Protein AF-A0AA50U5U1-F1 (afdb_monomer_lite)

Structure (mmCIF, N/CA/C/O backbone):
data_AF-A0AA50U5U1-F1
#
_entry.id   AF-A0AA50U5U1-F1
#
loop_
_atom_site.group_PDB
_atom_site.id
_atom_site.type_symbol
_atom_site.label_atom_id
_atom_site.label_alt_id
_atom_site.label_comp_id
_atom_site.label_asym_id
_atom_site.label_entity_id
_atom_site.label_seq_id
_atom_site.pdbx_PDB_ins_code
_atom_site.Cartn_x
_atom_site.Cartn_y
_atom_site.Cartn_z
_atom_site.occupancy
_atom_site.B_iso_or_equiv
_atom_site.auth_seq_id
_atom_site.auth_comp_id
_atom_site.auth_asym_id
_atom_site.auth_atom_id
_atom_site.pdbx_PDB_model_num
ATOM 1 N N . GLU A 1 1 ? -33.906 -10.440 39.069 1.00 72.81 1 GLU A N 1
ATOM 2 C CA . GLU A 1 1 ? -33.521 -9.726 40.307 1.00 72.81 1 GLU A CA 1
ATOM 3 C C . GLU A 1 1 ? -32.047 -9.929 40.668 1.00 72.81 1 GLU A C 1
ATOM 5 O O . GLU A 1 1 ? -31.319 -8.948 40.676 1.00 72.81 1 GLU A O 1
ATOM 10 N N . ILE A 1 2 ? -31.553 -11.166 40.829 1.00 92.44 2 ILE A N 1
ATOM 11 C CA . ILE A 1 2 ? -30.136 -11.442 41.181 1.00 92.44 2 ILE A CA 1
ATOM 12 C C . ILE A 1 2 ? -29.125 -10.856 40.173 1.00 92.44 2 ILE A C 1
ATOM 14 O O . ILE A 1 2 ? -28.132 -10.256 40.573 1.00 92.44 2 ILE A O 1
ATOM 18 N N . MET A 1 3 ? -29.378 -10.971 38.864 1.00 93.75 3 MET A N 1
ATOM 19 C CA . MET A 1 3 ? -28.487 -10.397 37.838 1.00 93.75 3 MET A CA 1
ATOM 20 C C . MET A 1 3 ? -28.413 -8.867 37.904 1.00 93.75 3 MET A C 1
ATOM 22 O O . MET A 1 3 ? -27.359 -8.289 37.658 1.00 93.75 3 MET A O 1
ATOM 26 N N . SER A 1 4 ? -29.522 -8.219 38.261 1.00 93.88 4 SER A N 1
ATOM 27 C CA . SER A 1 4 ? -29.592 -6.767 38.422 1.00 93.88 4 SER A CA 1
ATOM 28 C C . SER A 1 4 ? -28.813 -6.316 39.659 1.00 93.88 4 SER A C 1
ATOM 30 O O . SER A 1 4 ? -28.064 -5.350 39.580 1.00 93.88 4 SER A O 1
ATOM 32 N N . ALA A 1 5 ? -28.924 -7.053 40.770 1.00 93.88 5 ALA A N 1
ATOM 33 C CA . ALA A 1 5 ? -28.131 -6.803 41.973 1.00 93.88 5 ALA A CA 1
ATOM 34 C C . ALA A 1 5 ? -26.625 -6.980 41.709 1.00 93.88 5 ALA A C 1
ATOM 36 O O . ALA A 1 5 ? -25.840 -6.081 41.993 1.00 93.88 5 ALA A O 1
ATOM 37 N N . LYS A 1 6 ? -26.228 -8.076 41.047 1.00 96.12 6 LYS A N 1
ATOM 38 C CA . LYS A 1 6 ? -24.825 -8.331 40.686 1.00 96.12 6 LYS A CA 1
ATOM 39 C C . LYS A 1 6 ? -24.242 -7.252 39.766 1.00 96.12 6 LYS A C 1
ATOM 41 O O . LYS A 1 6 ? -23.069 -6.913 39.892 1.00 96.12 6 LYS A O 1
ATOM 46 N N . PHE A 1 7 ? -25.038 -6.711 38.840 1.00 96.25 7 PHE A N 1
ATOM 47 C CA . PHE A 1 7 ? -24.613 -5.593 37.993 1.00 96.25 7 PHE A CA 1
ATOM 48 C C . PHE A 1 7 ? -24.299 -4.341 38.823 1.00 96.25 7 PHE A C 1
ATOM 50 O O . PHE A 1 7 ? -23.248 -3.739 38.621 1.00 96.25 7 PHE A O 1
ATOM 57 N N . LEU A 1 8 ? -25.172 -3.988 39.775 1.00 93.88 8 LEU A N 1
ATOM 58 C CA . LEU A 1 8 ? -24.972 -2.833 40.657 1.00 93.88 8 LEU A CA 1
ATOM 59 C C . LEU A 1 8 ? -23.715 -2.984 41.524 1.00 93.88 8 LEU A C 1
ATOM 61 O O . LEU A 1 8 ? -22.977 -2.019 41.693 1.00 93.88 8 LEU A O 1
ATOM 65 N N . GLU A 1 9 ? -23.444 -4.194 42.014 1.00 94.12 9 GLU A N 1
ATOM 66 C CA . GLU A 1 9 ? -22.240 -4.507 42.797 1.00 94.12 9 GLU A CA 1
ATOM 67 C C . GLU A 1 9 ? -20.947 -4.522 41.966 1.00 94.12 9 GLU A C 1
ATOM 69 O O . GLU A 1 9 ? -19.864 -4.356 42.516 1.00 94.12 9 GLU A O 1
ATOM 74 N N . SER A 1 10 ? -21.038 -4.713 40.646 1.00 95.56 10 SER A N 1
ATOM 75 C CA . SER A 1 10 ? -19.872 -4.805 39.750 1.00 95.56 10 SER A CA 1
ATOM 76 C C . SER A 1 10 ? -19.477 -3.463 39.123 1.00 95.56 10 SER A C 1
ATOM 78 O O . SER A 1 10 ? -18.622 -3.425 38.236 1.00 95.56 10 SER A O 1
ATOM 80 N N . MET A 1 11 ? -20.119 -2.362 39.520 1.00 94.50 11 MET A N 1
ATOM 81 C CA . MET A 1 11 ? -19.766 -1.034 39.024 1.00 94.50 11 MET A CA 1
ATOM 82 C C . MET A 1 11 ? -18.439 -0.561 39.625 1.00 94.50 11 MET A C 1
ATOM 84 O O . MET A 1 11 ? -18.163 -0.788 40.801 1.00 94.50 11 MET A O 1
ATOM 88 N N . ALA A 1 12 ? -17.630 0.133 38.820 1.00 93.56 12 ALA A N 1
ATOM 89 C CA . ALA A 1 12 ? -16.387 0.735 39.293 1.00 93.56 12 ALA A CA 1
ATOM 90 C C . ALA A 1 12 ? -16.666 1.771 40.394 1.00 93.56 12 ALA A C 1
ATOM 92 O O . ALA A 1 12 ? -17.618 2.556 40.298 1.00 93.56 12 ALA A O 1
ATOM 93 N N . ALA A 1 13 ? -15.827 1.782 41.429 1.00 95.31 13 ALA A N 1
ATOM 94 C CA . ALA A 1 13 ? -16.009 2.686 42.553 1.00 95.31 13 ALA A CA 1
ATOM 95 C C . ALA A 1 13 ? -15.658 4.135 42.154 1.00 95.31 13 ALA A C 1
ATOM 97 O O . ALA A 1 13 ? -14.669 4.371 41.450 1.00 95.31 13 ALA A O 1
ATOM 98 N N . PRO A 1 14 ? -16.416 5.144 42.621 1.00 95.38 14 PRO A N 1
ATOM 99 C CA . PRO A 1 14 ? -16.036 6.538 42.428 1.00 95.38 14 PRO A CA 1
ATOM 100 C C . PRO A 1 14 ? -14.658 6.832 43.038 1.00 95.38 14 PRO A C 1
ATOM 102 O O . PRO A 1 14 ? -14.396 6.489 44.188 1.00 95.38 14 PRO A O 1
ATOM 105 N N . GLY A 1 15 ? -13.787 7.497 42.275 1.00 96.00 15 GLY A N 1
ATOM 106 C CA . GLY A 1 15 ? -12.427 7.847 42.708 1.00 96.00 15 GLY A CA 1
ATOM 107 C C . GLY A 1 15 ? -11.348 6.814 42.368 1.00 96.00 15 GLY A C 1
ATOM 108 O O . GLY A 1 15 ? -10.176 7.058 42.649 1.00 96.00 15 GLY A O 1
ATOM 109 N N . GLU A 1 16 ? -11.700 5.694 41.734 1.00 95.44 16 GLU A N 1
ATOM 110 C CA . GLU A 1 16 ? -10.723 4.699 41.291 1.00 95.44 16 GLU A CA 1
ATOM 111 C C . GLU A 1 16 ? -9.781 5.268 40.203 1.00 95.44 16 GLU A C 1
ATOM 113 O O . GLU A 1 16 ? -10.250 5.911 39.254 1.00 95.44 16 GLU A O 1
ATOM 118 N N . PRO A 1 17 ? -8.448 5.064 40.294 1.00 96.06 17 PRO A N 1
ATOM 119 C CA . PRO A 1 17 ? -7.479 5.657 39.370 1.00 96.06 17 PRO A CA 1
ATOM 120 C C . PRO A 1 17 ? -7.420 4.904 38.029 1.00 96.06 17 PRO A C 1
ATOM 122 O O . PRO A 1 17 ? -6.392 4.345 37.639 1.00 96.06 17 PRO A O 1
ATOM 125 N N . VAL A 1 18 ? -8.523 4.929 37.278 1.00 96.25 18 VAL A N 1
ATOM 126 C CA . VAL A 1 18 ? -8.703 4.185 36.018 1.00 96.25 18 VAL A CA 1
ATOM 127 C C . VAL A 1 18 ? -7.653 4.515 34.952 1.00 96.25 18 VAL A C 1
ATOM 129 O O . VAL A 1 18 ? -7.297 3.651 34.158 1.00 96.25 18 VAL A O 1
ATOM 132 N N . GLY A 1 19 ? -7.102 5.735 34.951 1.00 96.62 19 GLY A N 1
ATOM 133 C CA . GLY A 1 19 ? -6.035 6.125 34.025 1.00 96.62 19 GLY A CA 1
ATOM 134 C C . GLY A 1 19 ? -4.719 5.384 34.278 1.00 96.62 19 GLY A C 1
ATOM 135 O O . GLY A 1 19 ? -4.072 4.938 33.331 1.00 96.62 19 GLY A O 1
ATOM 136 N N . LEU A 1 20 ? -4.346 5.200 35.550 1.00 96.19 20 LEU A N 1
ATOM 137 C CA . LEU A 1 20 ? -3.138 4.465 35.930 1.00 96.19 20 LEU A CA 1
ATOM 138 C C . LEU A 1 20 ? -3.313 2.967 35.656 1.00 96.19 20 LEU A C 1
ATOM 140 O O . LEU A 1 20 ? -2.436 2.343 35.061 1.00 96.19 20 LEU A O 1
ATOM 144 N N . LEU A 1 21 ? -4.480 2.421 36.017 1.00 96.12 21 LEU A N 1
ATOM 145 C CA . LEU A 1 21 ? -4.838 1.028 35.747 1.00 96.12 21 LEU A CA 1
ATOM 146 C C . LEU A 1 21 ? -4.821 0.729 34.244 1.00 96.12 21 LEU A C 1
ATOM 148 O O . LEU A 1 21 ? -4.242 -0.273 33.828 1.00 96.12 21 LEU A O 1
ATOM 152 N N . ALA A 1 22 ? -5.380 1.613 33.412 1.00 95.06 22 ALA A N 1
ATOM 153 C CA . ALA A 1 22 ? -5.351 1.469 31.958 1.00 95.06 22 ALA A CA 1
ATOM 154 C C . ALA A 1 22 ? -3.919 1.521 31.399 1.00 95.06 22 ALA A C 1
ATOM 156 O O . ALA A 1 22 ? -3.556 0.698 30.557 1.00 95.06 22 ALA A O 1
ATOM 157 N N . ALA A 1 23 ? -3.086 2.446 31.887 1.00 92.88 23 ALA A N 1
ATOM 158 C CA . ALA A 1 23 ? -1.692 2.554 31.463 1.00 92.88 23 ALA A CA 1
ATOM 159 C C . ALA A 1 23 ? -0.888 1.287 31.802 1.00 92.88 23 ALA A C 1
ATOM 161 O O . ALA A 1 23 ? -0.171 0.774 30.942 1.00 92.88 23 ALA A O 1
ATOM 162 N N . GLN A 1 24 ? -1.047 0.742 33.013 1.00 94.38 24 GLN A N 1
ATOM 163 C CA . GLN A 1 24 ? -0.393 -0.505 33.419 1.00 94.38 24 GLN A CA 1
ATOM 164 C C . GLN A 1 24 ? -0.919 -1.706 32.622 1.00 94.38 24 GLN A C 1
ATOM 166 O O . GLN A 1 24 ? -0.122 -2.497 32.118 1.00 94.38 24 GLN A O 1
ATOM 171 N N . SER A 1 25 ? -2.238 -1.788 32.426 1.00 94.25 25 SER A N 1
ATOM 172 C CA . SER A 1 25 ? -2.892 -2.872 31.677 1.00 94.25 25 SER A CA 1
ATOM 173 C C . SER A 1 25 ? -2.442 -2.952 30.217 1.00 94.25 25 SER A C 1
ATOM 175 O O . SER A 1 25 ? -2.527 -4.014 29.612 1.00 94.25 25 SER A O 1
ATOM 177 N N . ILE A 1 26 ? -1.955 -1.851 29.633 1.00 89.75 26 ILE A N 1
ATOM 178 C CA . ILE A 1 26 ? -1.332 -1.846 28.301 1.00 89.75 26 ILE A CA 1
ATOM 179 C C . ILE A 1 26 ? 0.178 -2.080 28.415 1.00 89.75 26 ILE A C 1
ATOM 181 O O . ILE A 1 26 ? 0.742 -2.886 27.672 1.00 89.75 26 ILE A O 1
ATOM 185 N N . GLY A 1 27 ? 0.850 -1.366 29.319 1.00 88.25 27 GLY A N 1
ATOM 186 C CA . GLY A 1 27 ? 2.308 -1.333 29.423 1.00 88.25 27 GLY A CA 1
ATOM 187 C C . GLY A 1 27 ? 2.930 -2.664 29.843 1.00 88.25 27 GLY A C 1
ATOM 188 O O . GLY A 1 27 ? 3.889 -3.108 29.214 1.00 88.25 27 GLY A O 1
ATOM 189 N N . GLU A 1 28 ? 2.370 -3.326 30.856 1.00 86.31 28 GLU A N 1
ATOM 190 C CA . GLU A 1 28 ? 2.881 -4.596 31.382 1.00 86.31 28 GLU A CA 1
ATOM 191 C C . GLU A 1 28 ? 2.853 -5.722 30.329 1.00 86.31 28 GLU A C 1
ATOM 193 O O . GLU A 1 28 ? 3.926 -6.249 30.008 1.00 86.31 28 GLU A O 1
ATOM 198 N N . PRO A 1 29 ? 1.713 -6.055 29.686 1.00 85.38 29 PRO A N 1
ATOM 199 C CA . PRO A 1 29 ? 1.691 -7.100 28.660 1.00 85.38 29 PRO A CA 1
ATOM 200 C C . PRO A 1 29 ? 2.470 -6.713 27.398 1.00 85.38 29 PRO A C 1
ATOM 202 O O . PRO A 1 29 ? 2.991 -7.592 26.710 1.00 85.38 29 PRO A O 1
ATOM 205 N N . SER A 1 30 ? 2.627 -5.416 27.102 1.00 80.94 30 SER A N 1
ATOM 206 C CA . SER A 1 30 ? 3.438 -4.968 25.961 1.00 80.94 30 SER A CA 1
ATOM 207 C C . SER A 1 30 ? 4.882 -5.456 26.055 1.00 80.94 30 SER A C 1
ATOM 209 O O . SER A 1 30 ? 5.465 -5.817 25.033 1.00 80.94 30 SER A O 1
ATOM 211 N N . THR A 1 31 ? 5.450 -5.540 27.263 1.00 76.88 31 THR A N 1
ATOM 212 C CA . THR A 1 31 ? 6.807 -6.077 27.463 1.00 76.88 31 THR A CA 1
ATOM 213 C C . THR A 1 31 ? 6.916 -7.536 27.006 1.00 76.88 31 THR A C 1
ATOM 215 O O . THR A 1 31 ? 7.884 -7.894 26.328 1.00 76.88 31 THR A O 1
ATOM 218 N N . GLN A 1 32 ? 5.879 -8.346 27.253 1.00 79.44 32 GLN A N 1
ATOM 219 C CA . GLN A 1 32 ? 5.798 -9.751 26.838 1.00 79.44 32 GLN A CA 1
ATOM 220 C C . GLN A 1 32 ? 5.617 -9.907 25.319 1.00 79.44 32 GLN A C 1
ATOM 222 O O . GLN A 1 32 ? 6.102 -10.870 24.721 1.00 79.44 32 GLN A O 1
ATOM 227 N N . MET A 1 33 ? 4.986 -8.935 24.650 1.00 69.69 33 MET A N 1
ATOM 228 C CA . MET A 1 33 ? 4.833 -8.949 23.189 1.00 69.69 33 MET A CA 1
ATOM 229 C C . MET A 1 33 ? 6.169 -8.837 22.441 1.00 69.69 33 MET A C 1
ATOM 231 O O . MET A 1 33 ? 6.239 -9.203 21.264 1.00 69.69 33 MET A O 1
ATOM 235 N N . THR A 1 34 ? 7.233 -8.363 23.098 1.00 63.31 34 THR A N 1
ATOM 236 C CA . THR A 1 34 ? 8.564 -8.215 22.488 1.00 63.31 34 THR A CA 1
ATOM 237 C C . THR A 1 34 ? 9.112 -9.550 21.991 1.00 63.31 34 THR A C 1
ATOM 239 O O . THR A 1 34 ? 9.591 -9.616 20.865 1.00 63.31 34 THR A O 1
ATOM 242 N N . LEU A 1 35 ? 8.998 -10.622 22.786 1.00 63.12 35 LEU A N 1
ATOM 243 C CA . LEU A 1 35 ? 9.537 -11.946 22.442 1.00 63.12 35 LEU A CA 1
ATOM 244 C C . LEU A 1 35 ? 8.609 -12.725 21.495 1.00 63.12 35 LEU A C 1
ATOM 246 O O . LEU A 1 35 ? 9.077 -13.363 20.554 1.00 63.12 35 LEU A O 1
ATOM 250 N N . ASN A 1 36 ? 7.289 -12.593 21.663 1.00 53.34 36 ASN A N 1
ATOM 251 C CA . ASN A 1 36 ? 6.305 -13.277 20.814 1.00 53.34 36 ASN A CA 1
ATOM 252 C C . ASN A 1 36 ? 6.286 -12.750 19.369 1.00 53.34 36 ASN A C 1
ATOM 254 O O . ASN A 1 36 ? 6.001 -13.501 18.438 1.00 53.34 36 ASN A O 1
ATOM 258 N N . THR A 1 37 ? 6.640 -11.478 19.151 1.00 55.12 37 THR A N 1
ATOM 259 C CA . THR A 1 37 ? 6.649 -10.889 17.803 1.00 55.12 37 THR A CA 1
ATOM 260 C C . THR A 1 37 ? 7.791 -11.435 16.938 1.00 55.12 37 THR A C 1
ATOM 262 O O . THR A 1 37 ? 7.593 -11.585 15.740 1.00 55.12 37 THR A O 1
ATOM 265 N N . PHE A 1 38 ? 8.952 -11.805 17.495 1.00 51.97 38 PHE A N 1
ATOM 266 C CA . PHE A 1 38 ? 10.063 -12.349 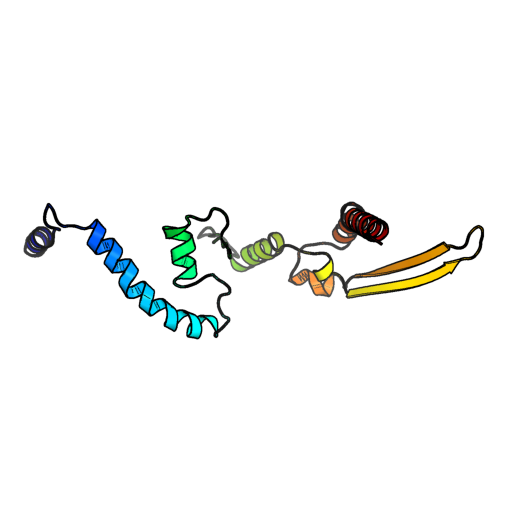16.693 1.00 51.97 38 PHE A CA 1
ATOM 267 C C . PHE A 1 38 ? 9.775 -13.754 16.143 1.00 51.97 38 PHE A C 1
ATOM 269 O O . PHE A 1 38 ? 10.132 -14.046 15.002 1.00 51.97 38 PHE A O 1
ATOM 276 N N . HIS A 1 39 ? 9.075 -14.603 16.901 1.00 53.22 39 HIS A N 1
ATOM 277 C CA . HIS A 1 39 ? 8.715 -15.950 16.442 1.00 53.22 39 HIS A CA 1
ATOM 278 C C . HIS A 1 39 ? 7.585 -15.948 15.401 1.00 53.22 39 HIS A C 1
ATOM 280 O O . HIS A 1 39 ? 7.603 -16.771 14.486 1.00 53.22 39 HIS A O 1
ATOM 286 N N . PHE A 1 40 ? 6.640 -15.005 15.489 1.00 50.59 40 PHE A N 1
ATOM 287 C CA . PHE A 1 40 ? 5.598 -14.828 14.471 1.00 50.59 40 PHE A CA 1
ATOM 288 C C . PHE A 1 40 ? 6.074 -14.027 13.254 1.00 50.59 40 PHE A C 1
ATOM 290 O O . PHE A 1 40 ? 5.708 -14.382 12.143 1.00 50.59 40 PHE A O 1
ATOM 297 N N . ALA A 1 41 ? 6.944 -13.023 13.415 1.00 47.91 41 ALA A N 1
ATOM 298 C CA . ALA A 1 41 ? 7.542 -12.294 12.290 1.00 47.91 41 ALA A CA 1
ATOM 299 C C . ALA A 1 41 ? 8.451 -13.182 11.415 1.00 47.91 41 ALA A C 1
ATOM 301 O O . ALA A 1 41 ? 8.668 -12.869 10.248 1.00 47.91 41 ALA A O 1
ATOM 302 N N . GLY A 1 42 ? 8.962 -14.294 11.963 1.00 45.31 42 GLY A N 1
ATOM 303 C CA . GLY A 1 42 ? 9.704 -15.317 11.219 1.00 45.31 42 GLY A CA 1
ATOM 304 C C . GLY A 1 42 ? 8.833 -16.289 10.406 1.00 45.31 42 GLY A C 1
ATOM 305 O O . GLY A 1 42 ? 9.350 -16.940 9.500 1.00 45.31 42 GLY A O 1
ATOM 306 N N . ARG A 1 43 ? 7.520 -16.384 10.676 1.00 50.72 43 ARG A N 1
ATOM 307 C CA . ARG A 1 43 ? 6.553 -17.021 9.765 1.00 50.72 43 ARG A CA 1
ATOM 308 C C . ARG A 1 43 ? 5.989 -15.916 8.879 1.00 50.72 43 ARG A C 1
ATOM 310 O O . ARG A 1 43 ? 5.168 -15.130 9.330 1.00 50.72 43 ARG A O 1
ATOM 317 N N . GLY A 1 44 ? 6.481 -15.818 7.647 1.00 46.75 44 GLY A N 1
ATOM 318 C CA . GLY A 1 44 ? 6.254 -14.705 6.714 1.00 46.75 44 GLY A CA 1
ATOM 319 C C . GLY A 1 44 ? 4.818 -14.486 6.211 1.00 46.75 44 GLY A C 1
ATOM 320 O O . GLY A 1 44 ? 4.647 -14.091 5.062 1.00 46.75 44 GLY A O 1
ATOM 321 N N . ASP A 1 45 ? 3.794 -14.721 7.031 1.00 49.88 45 ASP A N 1
ATOM 322 C CA . ASP A 1 45 ? 2.393 -14.660 6.616 1.00 49.88 45 ASP A CA 1
ATOM 323 C C . ASP A 1 45 ? 1.812 -13.237 6.642 1.00 49.88 45 ASP A C 1
ATOM 325 O O . ASP A 1 45 ? 0.805 -12.982 5.984 1.00 49.88 45 ASP A O 1
ATOM 329 N N . MET A 1 46 ? 2.436 -12.267 7.331 1.00 53.12 46 MET A N 1
ATOM 330 C CA . MET A 1 46 ? 1.952 -10.877 7.336 1.00 53.12 46 MET A CA 1
ATOM 331 C C . MET A 1 46 ? 3.094 -9.851 7.414 1.00 53.12 46 MET A C 1
ATOM 333 O O . MET A 1 46 ? 3.656 -9.601 8.477 1.00 53.12 46 MET A O 1
ATOM 337 N N . ASN A 1 47 ? 3.386 -9.179 6.296 1.00 61.22 47 ASN A N 1
ATOM 338 C CA . ASN A 1 47 ? 4.301 -8.026 6.213 1.00 61.22 47 ASN A CA 1
ATOM 339 C C . ASN A 1 47 ? 3.679 -6.745 6.814 1.00 61.22 47 ASN A C 1
ATOM 341 O O . ASN A 1 47 ? 3.618 -5.702 6.160 1.00 61.22 47 ASN A O 1
ATOM 345 N N . VAL A 1 48 ? 3.162 -6.820 8.040 1.00 65.38 48 VAL A N 1
ATOM 346 C CA . VAL A 1 48 ? 2.571 -5.686 8.767 1.00 65.38 48 VAL A CA 1
ATOM 347 C C . VAL A 1 48 ? 3.394 -5.379 10.017 1.00 65.38 48 VAL A C 1
ATOM 349 O O . VAL A 1 48 ? 3.967 -6.279 10.628 1.00 65.38 48 VAL A O 1
ATOM 352 N N . THR A 1 49 ? 3.470 -4.109 10.422 1.00 72.94 49 THR A N 1
ATOM 353 C CA . THR A 1 49 ? 4.096 -3.734 11.697 1.00 72.94 49 THR A CA 1
ATOM 354 C C . THR A 1 49 ? 3.298 -4.341 12.859 1.00 72.94 49 THR A C 1
ATOM 356 O O . THR A 1 49 ? 2.127 -4.007 13.044 1.00 72.94 49 THR A O 1
ATOM 359 N N . LEU A 1 50 ? 3.931 -5.199 13.665 1.00 75.69 50 LEU A N 1
ATOM 360 C CA . LEU A 1 50 ? 3.325 -5.883 14.817 1.00 75.69 50 LEU A CA 1
ATOM 361 C C . LEU A 1 50 ? 3.991 -5.484 16.142 1.00 75.69 50 LEU A C 1
ATOM 363 O O . LEU A 1 50 ? 5.077 -4.903 16.157 1.00 75.69 50 LEU A O 1
ATOM 367 N N . GLY A 1 51 ? 3.328 -5.806 17.256 1.00 81.31 51 GLY A N 1
ATOM 368 C CA . GLY A 1 51 ? 3.879 -5.690 18.610 1.00 81.31 51 GLY A CA 1
ATOM 369 C C . GLY A 1 51 ? 4.162 -4.257 19.073 1.00 81.31 51 GLY A C 1
ATOM 370 O O . GLY A 1 51 ? 3.458 -3.310 18.709 1.00 81.31 51 GLY A O 1
ATOM 371 N N . ILE A 1 52 ? 5.222 -4.096 19.877 1.00 83.88 52 ILE A N 1
ATOM 372 C CA . ILE A 1 52 ? 5.656 -2.797 20.425 1.00 83.88 52 ILE A CA 1
ATOM 373 C C . ILE A 1 52 ? 5.875 -1.733 19.335 1.00 83.88 52 ILE A C 1
ATOM 375 O O . ILE A 1 52 ? 5.419 -0.604 19.528 1.00 83.88 52 ILE A O 1
ATOM 379 N N . PRO A 1 53 ? 6.529 -2.025 18.189 1.00 83.75 53 PRO A N 1
ATOM 380 C CA . PRO A 1 53 ? 6.666 -1.045 17.113 1.00 83.75 53 PRO A CA 1
ATOM 381 C C . PRO A 1 53 ? 5.334 -0.433 16.665 1.00 83.75 53 PRO A C 1
ATOM 383 O O . PRO A 1 53 ? 5.264 0.779 16.464 1.00 83.75 53 PRO A O 1
ATOM 386 N N . ARG A 1 54 ? 4.267 -1.237 16.568 1.00 85.88 54 ARG A N 1
ATOM 387 C CA . ARG A 1 54 ? 2.938 -0.750 16.180 1.00 85.88 54 ARG A CA 1
ATOM 388 C C . ARG A 1 54 ? 2.286 0.078 17.284 1.00 85.88 54 ARG A C 1
ATOM 390 O O . ARG A 1 54 ? 1.732 1.136 16.999 1.00 85.88 54 ARG A O 1
ATOM 397 N N . LEU A 1 55 ? 2.402 -0.361 18.538 1.00 87.62 55 LEU A N 1
ATOM 398 C CA . LEU A 1 55 ? 1.914 0.398 19.695 1.00 87.62 55 LEU A CA 1
ATOM 399 C C . LEU A 1 55 ? 2.583 1.773 19.799 1.00 87.62 55 LEU A C 1
ATOM 401 O O . LEU A 1 55 ? 1.904 2.768 20.039 1.00 87.62 55 LEU A O 1
ATOM 405 N N . ARG A 1 56 ? 3.894 1.861 19.542 1.00 87.06 56 ARG A N 1
ATOM 406 C CA . ARG A 1 56 ? 4.631 3.134 19.526 1.00 87.06 56 ARG A CA 1
ATOM 407 C C . ARG A 1 56 ? 4.133 4.085 18.437 1.00 87.06 56 ARG A C 1
ATOM 409 O O . ARG A 1 56 ? 4.005 5.283 18.698 1.00 87.06 56 ARG A O 1
ATOM 416 N N . GLU A 1 57 ? 3.872 3.570 17.234 1.00 89.56 57 GLU A N 1
ATOM 417 C CA . GLU A 1 57 ? 3.322 4.367 16.127 1.00 89.56 57 GLU A CA 1
ATOM 418 C C . GLU A 1 57 ? 1.960 4.975 16.484 1.00 89.56 57 GLU A C 1
ATOM 420 O O . GLU A 1 57 ? 1.718 6.139 16.170 1.00 89.56 57 GLU A O 1
ATOM 425 N N . ILE A 1 58 ? 1.099 4.199 17.153 1.00 90.38 58 ILE A N 1
ATOM 426 C CA . ILE A 1 58 ? -0.268 4.601 17.510 1.00 90.38 58 ILE A CA 1
ATOM 427 C C . ILE A 1 58 ? -0.277 5.547 18.717 1.00 90.38 58 ILE A C 1
ATOM 429 O O . ILE A 1 58 ? -0.866 6.619 18.642 1.00 90.38 58 ILE A O 1
ATOM 433 N N . LEU A 1 59 ? 0.363 5.157 19.823 1.00 90.38 59 LEU A N 1
ATOM 434 C CA . LEU A 1 59 ? 0.198 5.824 21.119 1.00 90.38 59 LEU A CA 1
ATOM 435 C C . LEU A 1 59 ? 1.262 6.885 21.406 1.00 90.38 59 LEU A C 1
ATOM 437 O O . LEU A 1 59 ? 0.945 7.931 21.958 1.00 90.38 59 LEU A O 1
ATOM 441 N N . MET A 1 60 ? 2.528 6.623 21.071 1.00 88.69 60 MET A N 1
ATOM 442 C CA . MET A 1 60 ? 3.637 7.482 21.519 1.00 88.69 60 MET A CA 1
ATOM 443 C C . MET A 1 60 ? 3.956 8.590 20.520 1.00 88.69 60 MET A C 1
ATOM 445 O O . MET A 1 60 ? 4.269 9.708 20.907 1.00 88.69 60 MET A O 1
ATOM 449 N N . THR A 1 61 ? 3.935 8.254 19.229 1.00 90.44 61 THR A N 1
ATOM 450 C CA . THR A 1 61 ? 4.324 9.186 18.158 1.00 90.44 61 THR A CA 1
ATOM 451 C C . THR A 1 61 ? 3.145 9.730 17.371 1.00 90.44 61 THR A C 1
ATOM 453 O O . THR A 1 61 ? 3.324 10.733 16.686 1.00 90.44 61 THR A O 1
ATOM 456 N N . ALA A 1 62 ? 1.972 9.085 17.451 1.00 89.12 62 ALA A N 1
ATOM 457 C CA . ALA A 1 62 ? 0.783 9.432 16.671 1.00 89.12 62 ALA A CA 1
ATOM 458 C C . ALA A 1 62 ? 1.142 9.724 15.199 1.00 89.12 62 ALA A C 1
ATOM 460 O O . ALA A 1 62 ? 0.804 10.768 14.638 1.00 89.12 62 ALA A O 1
ATOM 461 N N . SER A 1 63 ? 1.933 8.827 14.596 1.00 89.31 63 SER A N 1
ATOM 462 C CA . SER A 1 63 ? 2.608 9.124 13.332 1.00 89.31 63 SER A CA 1
ATOM 463 C C . SER A 1 63 ? 1.606 9.320 12.195 1.00 89.31 63 SER A C 1
ATOM 465 O O . SER A 1 63 ? 0.864 8.403 11.844 1.00 89.31 63 SER A O 1
ATOM 467 N N . ALA A 1 64 ? 1.663 10.479 11.533 1.00 90.69 64 ALA A N 1
ATOM 468 C CA . ALA A 1 64 ? 0.892 10.736 10.315 1.00 90.69 64 ALA A CA 1
ATOM 469 C C . ALA A 1 64 ? 1.323 9.840 9.134 1.00 90.69 64 ALA A C 1
ATOM 471 O O . ALA A 1 64 ? 0.563 9.644 8.187 1.00 90.69 64 ALA A O 1
ATOM 472 N N . LYS A 1 65 ? 2.548 9.298 9.167 1.00 90.25 65 LYS A N 1
ATOM 473 C CA . LYS A 1 65 ? 3.093 8.400 8.140 1.00 90.25 65 LYS A CA 1
ATOM 474 C C . LYS A 1 65 ? 3.437 7.055 8.772 1.00 90.25 65 LYS A C 1
ATOM 476 O O . LYS A 1 65 ? 4.492 6.893 9.385 1.00 90.25 65 LYS A O 1
ATOM 481 N N . LEU A 1 66 ? 2.529 6.096 8.627 1.00 88.75 66 LEU A N 1
ATOM 482 C CA . LEU A 1 66 ? 2.728 4.720 9.082 1.00 88.75 66 LEU A CA 1
ATOM 483 C C . LEU A 1 66 ? 3.739 3.990 8.190 1.00 88.75 66 LEU A C 1
ATOM 485 O O . LEU A 1 66 ? 3.797 4.249 6.988 1.00 88.75 66 LEU A O 1
ATOM 489 N N . LYS A 1 67 ? 4.502 3.048 8.760 1.00 85.69 67 LYS A N 1
ATOM 490 C CA . LYS A 1 67 ? 5.475 2.250 7.993 1.00 85.69 67 LYS A CA 1
ATOM 491 C C . LYS A 1 67 ? 4.806 1.275 7.024 1.00 85.69 67 LYS A C 1
ATOM 493 O O . LYS A 1 67 ? 5.221 1.181 5.874 1.00 85.69 67 LYS A O 1
ATOM 498 N N . THR A 1 68 ? 3.763 0.578 7.475 1.00 87.75 68 THR A N 1
ATOM 499 C CA . THR A 1 68 ? 2.987 -0.376 6.663 1.00 87.75 68 THR A CA 1
ATOM 500 C C . THR A 1 68 ? 1.500 0.004 6.683 1.00 87.75 68 THR A C 1
ATOM 502 O O . THR A 1 68 ? 0.723 -0.607 7.422 1.00 87.75 68 THR A O 1
ATOM 505 N N . PRO A 1 69 ? 1.074 1.051 5.950 1.00 88.88 69 PRO A N 1
ATOM 506 C CA . PRO A 1 69 ? -0.338 1.412 5.878 1.00 88.88 69 PRO A CA 1
ATOM 507 C C . PRO A 1 69 ? -1.126 0.329 5.127 1.00 88.88 69 PRO A C 1
ATOM 509 O O . PRO A 1 69 ? -0.714 -0.111 4.054 1.00 88.88 69 PRO A O 1
ATOM 512 N N . ASN A 1 70 ? -2.268 -0.080 5.678 1.00 87.88 70 ASN A N 1
ATOM 513 C CA . ASN A 1 70 ? -3.202 -1.015 5.054 1.00 87.88 70 ASN A CA 1
ATOM 514 C C . ASN A 1 70 ? -4.620 -0.422 5.012 1.00 87.88 70 ASN A C 1
ATOM 516 O O . ASN A 1 70 ? -4.914 0.576 5.670 1.00 87.88 70 ASN A O 1
ATOM 520 N N . MET A 1 71 ? -5.481 -1.004 4.178 1.00 90.06 71 MET A N 1
ATOM 521 C CA . MET A 1 71 ? -6.872 -0.587 4.026 1.00 90.06 71 MET A CA 1
ATOM 522 C C . MET A 1 71 ? -7.725 -1.799 3.670 1.00 90.06 71 MET A C 1
ATOM 524 O O . MET A 1 71 ? -7.452 -2.467 2.671 1.00 90.06 71 MET A O 1
ATOM 528 N N . ASP A 1 72 ? -8.775 -2.029 4.452 1.00 91.00 72 ASP A N 1
ATOM 529 C CA . ASP A 1 72 ? -9.770 -3.059 4.177 1.00 91.00 72 ASP A CA 1
ATOM 530 C C . ASP A 1 72 ? -10.920 -2.466 3.360 1.00 91.00 72 ASP A C 1
ATOM 532 O O . ASP A 1 72 ? -11.454 -1.403 3.683 1.00 91.00 72 ASP A O 1
ATOM 536 N N . ILE A 1 73 ? -11.296 -3.148 2.276 1.00 90.56 73 ILE A N 1
ATOM 537 C CA . ILE A 1 73 ? -12.341 -2.694 1.352 1.00 90.56 73 ILE A CA 1
ATOM 538 C C . ILE A 1 73 ? -13.515 -3.677 1.432 1.00 90.56 73 ILE A C 1
ATOM 540 O O . ILE A 1 73 ? -13.453 -4.745 0.816 1.00 90.56 73 ILE A O 1
ATOM 544 N N . PRO A 1 74 ? -14.583 -3.355 2.184 1.00 91.19 74 PRO A N 1
ATOM 545 C CA . PRO A 1 74 ? -15.742 -4.228 2.290 1.00 91.19 74 PRO A CA 1
ATOM 546 C C . PRO A 1 74 ? -16.564 -4.218 0.996 1.00 91.19 74 PRO A C 1
ATOM 548 O O . PRO A 1 74 ? -16.706 -3.193 0.325 1.00 91.19 74 PRO A O 1
ATOM 551 N N . PHE A 1 75 ? -17.151 -5.367 0.664 1.00 90.81 75 PHE A N 1
ATOM 552 C CA . PHE A 1 75 ? -18.085 -5.512 -0.452 1.00 90.81 75 PHE A CA 1
ATOM 553 C C . PHE A 1 75 ? -19.528 -5.592 0.059 1.00 90.81 75 PHE A C 1
ATOM 555 O O . PHE A 1 75 ? -19.784 -6.071 1.162 1.00 90.81 75 PHE A O 1
ATOM 562 N N . TYR A 1 76 ? -20.487 -5.154 -0.759 1.00 90.69 76 TYR A N 1
ATOM 563 C CA . TYR A 1 76 ? -21.911 -5.299 -0.448 1.00 90.69 76 TYR A CA 1
ATOM 564 C C . TYR A 1 76 ? -22.325 -6.778 -0.367 1.00 90.69 76 TYR A C 1
ATOM 566 O O . TYR A 1 76 ? -21.935 -7.580 -1.217 1.00 90.69 76 TYR A O 1
ATOM 574 N N . GLN A 1 77 ? -23.163 -7.115 0.618 1.00 83.19 77 GLN A N 1
ATOM 575 C CA . GLN A 1 77 ? -23.535 -8.498 0.959 1.00 83.19 77 GLN A CA 1
ATOM 576 C C . GLN A 1 77 ? -24.283 -9.246 -0.164 1.00 83.19 77 GLN A C 1
ATOM 578 O O . GLN A 1 77 ? -24.117 -10.451 -0.303 1.00 83.19 77 GLN A O 1
ATOM 583 N N . ASN A 1 78 ? -25.031 -8.539 -1.020 1.00 86.38 78 ASN A N 1
ATOM 584 C CA . ASN A 1 78 ? -25.868 -9.139 -2.073 1.00 86.38 78 ASN A CA 1
ATOM 585 C C . ASN A 1 78 ? -25.273 -8.996 -3.485 1.00 86.38 78 ASN A C 1
ATOM 587 O O . ASN A 1 78 ? -25.997 -8.842 -4.469 1.00 86.38 78 ASN A O 1
ATOM 591 N N . LEU A 1 79 ? -23.945 -8.993 -3.610 1.00 86.38 79 LEU A N 1
ATOM 592 C CA . LEU A 1 79 ? -23.284 -8.891 -4.911 1.00 86.38 79 LEU A CA 1
ATOM 593 C C . LEU A 1 79 ? -23.191 -10.263 -5.604 1.00 86.38 79 LEU A C 1
ATOM 595 O O . LEU A 1 79 ? -22.440 -11.120 -5.135 1.00 86.38 79 LEU A O 1
ATOM 599 N N . PRO A 1 80 ? -23.836 -10.465 -6.773 1.00 86.75 80 PRO A N 1
ATOM 600 C CA . PRO A 1 80 ? -23.580 -11.656 -7.573 1.00 86.75 80 PRO A CA 1
ATOM 601 C C . PRO A 1 80 ? -22.136 -11.633 -8.088 1.00 86.75 80 PRO A C 1
ATOM 603 O O . PRO A 1 80 ? -21.610 -10.561 -8.430 1.00 86.75 80 PRO A O 1
ATOM 606 N N . ASP A 1 81 ? -21.517 -12.815 -8.156 1.00 88.81 81 ASP A N 1
ATOM 607 C CA . ASP A 1 81 ? -20.135 -13.031 -8.607 1.00 88.81 81 ASP A CA 1
ATOM 608 C C . ASP A 1 81 ? -19.081 -12.197 -7.840 1.00 88.81 81 ASP A C 1
ATOM 610 O O . ASP A 1 81 ? -18.180 -11.597 -8.442 1.00 88.81 81 ASP A O 1
ATOM 614 N N . LEU A 1 82 ? -19.171 -12.161 -6.503 1.00 89.25 82 LEU A N 1
ATOM 615 C CA . LEU A 1 82 ? -18.250 -11.418 -5.631 1.00 89.25 82 LEU A CA 1
ATOM 616 C C . LEU A 1 82 ? -16.772 -11.672 -5.969 1.00 89.25 82 LEU A C 1
ATOM 618 O O . LEU A 1 82 ? -16.039 -10.721 -6.226 1.00 89.25 82 LEU A O 1
ATOM 622 N N . ASN A 1 83 ? -16.351 -12.936 -6.061 1.00 89.25 83 ASN A N 1
ATOM 623 C CA . ASN A 1 83 ? -14.949 -13.295 -6.310 1.00 89.25 83 ASN A CA 1
ATOM 624 C C . ASN A 1 83 ? -14.416 -12.718 -7.630 1.00 89.25 83 ASN A C 1
ATOM 626 O O . ASN A 1 83 ? -13.317 -12.168 -7.676 1.00 89.25 83 ASN A O 1
ATOM 630 N N . LYS A 1 84 ? -15.211 -12.768 -8.708 1.00 89.69 84 LYS A N 1
ATOM 631 C CA . LYS A 1 84 ? -14.802 -12.220 -10.014 1.00 89.69 84 LYS A CA 1
ATOM 632 C C . LYS A 1 84 ? -14.683 -10.697 -9.967 1.00 89.69 84 LYS A C 1
ATOM 634 O O . LYS A 1 84 ? -13.767 -10.127 -10.562 1.00 89.69 84 LYS A O 1
ATOM 639 N N . LYS A 1 85 ? -15.607 -10.021 -9.276 1.00 88.88 85 LYS A N 1
ATOM 640 C CA . LYS A 1 85 ? -15.586 -8.558 -9.117 1.00 88.88 85 LYS A CA 1
ATOM 641 C C . LYS A 1 85 ? -14.439 -8.103 -8.222 1.00 88.88 85 LYS A C 1
ATOM 643 O O . LYS A 1 85 ? -13.766 -7.137 -8.575 1.00 88.88 85 LYS A O 1
ATOM 648 N N . ALA A 1 86 ? -14.192 -8.816 -7.127 1.00 91.44 86 ALA A N 1
ATOM 649 C CA . ALA A 1 86 ? -13.072 -8.574 -6.229 1.00 91.44 86 ALA A CA 1
ATOM 650 C C . ALA A 1 86 ? -11.742 -8.710 -6.976 1.00 91.44 86 ALA A C 1
ATOM 652 O O . ALA A 1 86 ? -10.919 -7.802 -6.933 1.00 91.44 86 ALA A O 1
ATOM 653 N N . GLU A 1 87 ? -11.580 -9.766 -7.773 1.00 89.94 87 GLU A N 1
ATOM 654 C CA . GLU A 1 87 ? -10.372 -9.974 -8.568 1.00 89.94 87 GLU A CA 1
ATOM 655 C C . GLU A 1 87 ? -10.192 -8.899 -9.652 1.00 89.94 87 GLU A C 1
ATOM 657 O O . GLU A 1 87 ? -9.099 -8.368 -9.861 1.00 89.94 87 GLU A O 1
ATOM 662 N N . LYS A 1 88 ? -11.283 -8.490 -10.308 1.00 89.38 88 LYS A N 1
ATOM 663 C CA . LYS A 1 88 ? -11.260 -7.373 -11.261 1.00 89.38 88 LYS A CA 1
ATOM 664 C C . LYS A 1 88 ? -10.856 -6.056 -10.588 1.00 89.38 88 LYS A C 1
ATOM 666 O O . LYS A 1 88 ? -10.101 -5.284 -11.182 1.00 89.38 88 LYS A O 1
ATOM 671 N N . LEU A 1 89 ? -11.343 -5.796 -9.373 1.00 90.88 89 LEU A N 1
ATOM 672 C CA . LEU A 1 89 ? -10.976 -4.617 -8.590 1.00 90.88 89 LEU A CA 1
ATOM 673 C C . LEU A 1 89 ? -9.507 -4.679 -8.162 1.00 90.88 89 LEU A C 1
ATOM 675 O O . LEU A 1 89 ? -8.780 -3.714 -8.392 1.00 90.88 89 LEU A O 1
ATOM 679 N N . ARG A 1 90 ? -9.048 -5.829 -7.653 1.00 90.62 90 ARG A N 1
ATOM 680 C CA . ARG A 1 90 ? -7.649 -6.087 -7.283 1.00 90.62 90 ARG A CA 1
ATOM 681 C C . ARG A 1 90 ? -6.711 -5.740 -8.433 1.00 90.62 90 ARG A C 1
ATOM 683 O O . ARG A 1 90 ? -5.798 -4.938 -8.270 1.00 90.62 90 ARG A O 1
ATOM 690 N N . ARG A 1 91 ? -6.990 -6.256 -9.633 1.00 90.19 91 ARG A N 1
ATOM 691 C CA . ARG A 1 91 ? -6.199 -5.984 -10.844 1.00 90.19 91 ARG A CA 1
ATOM 692 C C . ARG A 1 91 ? -6.219 -4.522 -11.289 1.00 90.19 91 ARG A C 1
ATOM 694 O O . ARG A 1 91 ? -5.272 -4.074 -11.928 1.00 90.19 91 ARG A O 1
ATOM 701 N N . LYS A 1 92 ? -7.299 -3.793 -10.997 1.00 90.25 92 LYS A N 1
ATOM 702 C CA . LYS A 1 92 ? -7.437 -2.366 -11.322 1.00 90.25 92 LYS A CA 1
ATOM 703 C C . LYS A 1 92 ? -6.687 -1.477 -10.327 1.00 90.25 92 LYS A C 1
ATOM 705 O O . LYS A 1 92 ? -6.165 -0.445 -10.732 1.00 90.25 92 LYS A O 1
ATOM 710 N N . MET A 1 93 ? -6.661 -1.860 -9.052 1.00 90.38 93 MET A N 1
ATOM 711 C CA . MET A 1 93 ? -5.966 -1.126 -7.992 1.00 90.38 93 MET A CA 1
ATOM 712 C C . MET A 1 93 ? -4.476 -1.462 -7.915 1.00 90.38 93 MET A C 1
ATOM 714 O O . MET A 1 93 ? -3.705 -0.668 -7.381 1.00 90.38 93 MET A O 1
ATOM 718 N N . ASN A 1 94 ? -4.061 -2.612 -8.453 1.00 90.19 94 ASN A N 1
ATOM 719 C CA . ASN A 1 94 ? -2.663 -3.009 -8.442 1.00 90.19 94 ASN A CA 1
ATOM 720 C C . ASN A 1 94 ? -1.808 -2.023 -9.251 1.00 90.19 94 ASN A C 1
ATOM 722 O O . ASN A 1 94 ? -2.052 -1.792 -10.441 1.00 90.19 94 ASN A O 1
ATOM 726 N N . ARG A 1 95 ? -0.798 -1.441 -8.601 1.00 91.00 95 ARG A N 1
ATOM 727 C CA . ARG A 1 95 ? 0.150 -0.541 -9.258 1.00 91.00 95 ARG A CA 1
ATOM 728 C C . ARG A 1 95 ? 1.037 -1.361 -10.183 1.00 91.00 95 ARG A C 1
ATOM 730 O O . ARG A 1 95 ? 1.602 -2.363 -9.768 1.00 91.00 95 ARG A O 1
ATOM 737 N N . VAL A 1 96 ? 1.194 -0.884 -11.410 1.00 92.81 96 VAL A N 1
ATOM 738 C CA . VAL A 1 96 ? 2.056 -1.507 -12.415 1.00 92.81 96 VAL A CA 1
ATOM 739 C C . VAL A 1 96 ? 3.219 -0.569 -12.676 1.00 92.81 96 VAL A C 1
ATOM 741 O O . VAL A 1 96 ? 3.017 0.612 -12.970 1.00 92.81 96 VAL A O 1
ATOM 744 N N . THR A 1 97 ? 4.430 -1.086 -12.550 1.00 93.19 97 THR A N 1
ATOM 745 C C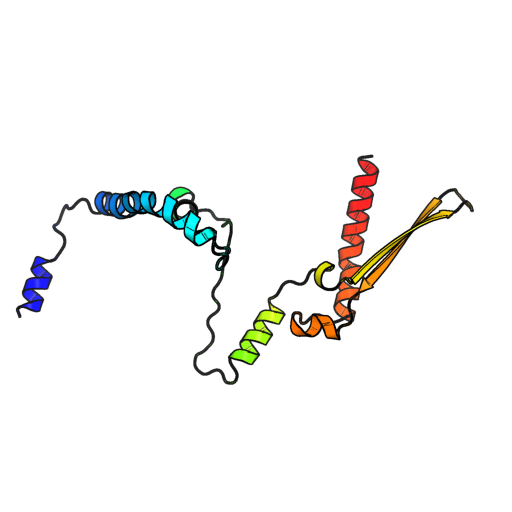A . THR A 1 97 ? 5.662 -0.401 -12.928 1.00 93.19 97 THR A CA 1
ATOM 746 C C . THR A 1 97 ? 6.129 -0.887 -14.298 1.00 93.19 97 THR A C 1
ATOM 748 O O . THR A 1 97 ? 5.693 -1.926 -14.788 1.00 93.19 97 THR A O 1
ATOM 751 N N . VAL A 1 98 ? 7.023 -0.135 -14.945 1.00 92.75 98 VAL A N 1
ATOM 752 C CA . VAL A 1 98 ? 7.603 -0.559 -16.233 1.00 92.75 98 VAL A CA 1
ATOM 753 C C . VAL A 1 98 ? 8.361 -1.879 -16.077 1.00 92.75 98 VAL A C 1
ATOM 755 O O . VAL A 1 98 ? 8.293 -2.715 -16.969 1.00 92.75 98 VAL A O 1
ATOM 758 N N . SER A 1 99 ? 9.006 -2.097 -14.927 1.00 93.44 99 SER A N 1
ATOM 759 C CA . SER A 1 99 ? 9.743 -3.329 -14.632 1.00 93.44 99 SER A CA 1
ATOM 760 C C . SER A 1 99 ? 8.856 -4.574 -14.640 1.00 93.44 99 SER A C 1
ATOM 762 O O . SER A 1 99 ? 9.322 -5.633 -15.034 1.00 93.44 99 SER A O 1
ATOM 764 N N . ASP A 1 100 ? 7.585 -4.451 -14.249 1.00 92.88 100 ASP A N 1
ATOM 765 C CA . ASP A 1 100 ? 6.660 -5.591 -14.158 1.00 92.88 100 ASP A CA 1
ATOM 766 C C . ASP A 1 100 ? 6.233 -6.132 -15.535 1.00 92.88 100 ASP A C 1
ATOM 768 O O . ASP A 1 100 ? 5.710 -7.239 -15.646 1.00 92.88 100 ASP A O 1
ATOM 772 N N . VAL A 1 101 ? 6.409 -5.335 -16.594 1.00 94.75 101 VAL A N 1
ATOM 773 C CA . VAL A 1 101 ? 6.007 -5.667 -17.975 1.00 94.75 101 VAL A CA 1
ATOM 774 C C . VAL A 1 101 ? 7.195 -5.756 -18.935 1.00 94.75 101 VAL A C 1
ATOM 776 O O . VAL A 1 101 ? 7.015 -6.017 -20.126 1.00 94.75 101 VAL A O 1
ATOM 779 N N . LEU A 1 102 ? 8.401 -5.513 -18.435 1.00 94.44 102 LEU A N 1
ATOM 780 C CA . LEU A 1 102 ? 9.641 -5.480 -19.195 1.00 94.44 102 LEU A CA 1
ATOM 781 C C . LEU A 1 102 ? 10.298 -6.862 -19.160 1.00 94.44 102 LEU A C 1
ATOM 783 O O . LEU A 1 102 ? 10.460 -7.451 -18.099 1.00 94.44 102 LEU A O 1
ATOM 787 N N . GLU A 1 103 ? 10.687 -7.366 -20.325 1.00 95.12 103 GLU A N 1
ATOM 788 C CA . GLU A 1 103 ? 11.409 -8.633 -20.450 1.00 95.12 103 GLU A CA 1
ATOM 789 C C . GLU A 1 103 ? 12.915 -8.406 -20.328 1.00 95.12 103 GLU A C 1
ATOM 791 O O . GLU A 1 103 ? 13.588 -9.031 -19.514 1.00 95.12 103 GLU A O 1
ATOM 796 N N . LYS A 1 104 ? 13.450 -7.482 -21.130 1.00 95.31 104 LYS A N 1
ATOM 797 C CA . LYS A 1 104 ? 14.871 -7.134 -21.118 1.00 95.31 104 LYS A CA 1
ATOM 798 C C . LYS A 1 104 ? 15.128 -5.769 -21.738 1.00 95.31 104 LYS A C 1
ATOM 800 O O . LYS A 1 104 ? 14.321 -5.259 -22.519 1.00 95.31 104 LYS A O 1
ATOM 805 N N . ILE A 1 105 ? 16.287 -5.205 -21.418 1.00 95.81 105 ILE A N 1
ATOM 806 C CA . ILE A 1 105 ? 16.815 -4.004 -22.063 1.00 95.81 105 ILE A CA 1
ATOM 807 C C . ILE A 1 105 ? 18.174 -4.363 -22.646 1.00 95.81 105 ILE A C 1
ATOM 809 O O . ILE A 1 105 ? 19.098 -4.674 -21.901 1.00 95.81 105 ILE A O 1
ATOM 813 N N . ASP A 1 106 ? 18.289 -4.297 -23.968 1.00 96.12 106 ASP A N 1
ATOM 814 C CA . ASP A 1 106 ? 19.568 -4.440 -24.654 1.00 96.12 106 ASP A CA 1
ATOM 815 C C . ASP A 1 106 ? 20.145 -3.034 -24.892 1.00 96.12 106 ASP A C 1
ATOM 817 O O . ASP A 1 106 ? 19.471 -2.172 -25.464 1.00 96.12 106 ASP A O 1
ATOM 821 N N . VAL A 1 107 ? 21.377 -2.783 -24.443 1.00 95.00 107 VAL A N 1
ATOM 822 C CA . VAL A 1 107 ? 22.070 -1.497 -24.626 1.00 95.00 107 VAL A CA 1
ATOM 823 C C . VAL A 1 107 ? 23.314 -1.725 -25.472 1.00 95.00 107 VAL A C 1
ATOM 825 O O . VAL A 1 107 ? 24.190 -2.492 -25.081 1.00 95.00 107 VAL A O 1
ATOM 828 N N . SER A 1 108 ? 23.400 -1.056 -26.620 1.00 93.81 108 SER A N 1
ATOM 829 C CA . SER A 1 108 ? 24.592 -1.051 -27.467 1.00 93.81 108 SER A CA 1
ATOM 830 C C . SER A 1 108 ? 25.169 0.354 -27.580 1.00 93.81 108 SER A C 1
ATOM 832 O O . SER A 1 108 ? 24.436 1.338 -27.684 1.00 93.81 108 SER A O 1
ATOM 834 N N . CYS A 1 109 ? 26.495 0.445 -27.553 1.00 91.75 109 CYS A N 1
ATOM 835 C CA . CYS A 1 109 ? 27.232 1.696 -27.654 1.00 91.75 109 CYS A CA 1
ATOM 836 C C . CYS A 1 109 ? 28.169 1.621 -28.857 1.00 91.75 109 CYS A C 1
ATOM 838 O O . CYS A 1 109 ? 28.998 0.719 -28.943 1.00 91.75 109 CYS A O 1
ATOM 840 N N . GLU A 1 110 ? 28.049 2.579 -29.765 1.00 91.44 110 GLU A N 1
ATOM 841 C CA . GLU A 1 110 ? 28.862 2.682 -30.973 1.00 91.44 110 GLU A CA 1
ATOM 842 C C . GLU A 1 110 ? 29.515 4.062 -31.017 1.00 91.44 110 GLU A C 1
ATOM 844 O O . GLU A 1 110 ? 28.867 5.070 -30.744 1.00 91.44 110 GLU A O 1
ATOM 849 N N . ILE A 1 111 ? 30.802 4.131 -31.358 1.00 89.44 111 ILE A N 1
ATOM 850 C CA . ILE A 1 111 ? 31.476 5.411 -31.591 1.00 89.44 111 ILE A CA 1
ATOM 851 C C . ILE A 1 111 ? 31.295 5.761 -33.066 1.00 89.44 111 ILE A C 1
ATOM 853 O O . ILE A 1 111 ? 31.798 5.056 -33.939 1.00 89.44 111 ILE A O 1
ATOM 857 N N . VAL A 1 112 ? 30.588 6.852 -33.340 1.00 88.56 112 VAL A N 1
ATOM 858 C CA . VAL A 1 112 ? 30.374 7.380 -34.691 1.00 88.56 112 VAL A CA 1
ATOM 859 C C . VAL A 1 112 ? 31.331 8.552 -34.897 1.00 88.56 112 VAL A C 1
ATOM 861 O O . VAL A 1 112 ? 31.459 9.403 -34.024 1.00 88.56 112 VAL A O 1
ATOM 864 N N . ILE A 1 113 ? 32.054 8.571 -36.020 1.00 84.19 113 ILE A N 1
ATOM 865 C CA . ILE A 1 113 ? 33.174 9.506 -36.259 1.00 84.19 113 ILE A CA 1
ATOM 866 C C . ILE A 1 113 ? 32.792 10.629 -37.255 1.00 84.19 113 ILE A C 1
ATOM 868 O O . ILE A 1 113 ? 33.598 11.514 -37.524 1.00 84.19 113 ILE A O 1
ATOM 872 N N . HIS A 1 114 ? 31.568 10.655 -37.799 1.00 79.06 114 HIS A N 1
ATOM 873 C CA . HIS A 1 114 ? 31.147 11.658 -38.794 1.00 79.06 114 HIS A CA 1
ATOM 874 C C . HIS A 1 114 ? 29.771 12.260 -38.489 1.00 79.06 114 HIS A C 1
ATOM 876 O O . HIS A 1 114 ? 28.824 11.487 -38.331 1.00 79.06 114 HIS A O 1
ATOM 882 N N . PRO A 1 115 ? 29.609 13.603 -38.483 1.00 74.75 115 PRO A N 1
ATOM 883 C CA . PRO A 1 115 ? 30.603 14.675 -38.706 1.00 74.75 115 PRO A CA 1
ATOM 884 C C . PRO A 1 115 ? 31.455 15.058 -37.470 1.00 74.75 115 PRO A C 1
ATOM 886 O O . PRO A 1 115 ? 32.454 15.761 -37.611 1.00 74.75 115 PRO A O 1
ATOM 889 N N . HIS A 1 116 ? 31.119 14.567 -36.274 1.00 83.06 116 HIS A N 1
ATOM 890 C CA . HIS A 1 116 ? 31.916 14.692 -35.046 1.00 83.06 116 HIS A CA 1
ATOM 891 C C . HIS A 1 116 ? 32.021 13.334 -34.339 1.00 83.06 116 HIS A C 1
ATOM 893 O O . HIS A 1 116 ? 31.221 12.437 -34.604 1.00 83.06 116 HIS A O 1
ATOM 899 N N . ARG A 1 117 ? 33.014 13.168 -33.449 1.00 85.25 117 ARG A N 1
ATOM 900 C CA . ARG A 1 117 ? 33.138 11.959 -32.621 1.00 85.25 117 ARG A CA 1
ATOM 901 C C . ARG A 1 117 ? 32.029 11.956 -31.571 1.00 85.25 117 ARG A C 1
ATOM 903 O O . ARG A 1 117 ? 32.119 12.666 -30.574 1.00 85.25 117 ARG A O 1
ATOM 910 N N . GLU A 1 118 ? 31.026 11.118 -31.780 1.00 87.94 118 GLU A N 1
ATOM 911 C CA . GLU A 1 118 ? 29.884 10.955 -30.888 1.00 87.94 118 GLU A CA 1
ATOM 912 C C . GLU A 1 118 ? 29.797 9.512 -30.386 1.00 87.94 118 GLU A C 1
ATOM 914 O O . GLU A 1 118 ? 30.049 8.555 -31.121 1.00 87.94 118 GLU A O 1
ATOM 919 N N . LEU A 1 119 ? 29.433 9.346 -29.114 1.00 86.81 119 LEU A N 1
ATOM 920 C CA . LEU A 1 119 ? 29.054 8.046 -28.571 1.00 86.81 119 LEU A CA 1
ATOM 921 C C . LEU A 1 119 ? 27.552 7.858 -28.790 1.00 86.81 119 LEU A C 1
ATOM 923 O O . LEU A 1 119 ? 26.729 8.470 -28.109 1.00 86.81 119 LEU A O 1
ATOM 927 N N . LYS A 1 120 ? 27.191 7.006 -29.742 1.00 90.44 120 LYS A N 1
ATOM 928 C CA . LYS A 1 120 ? 25.811 6.634 -30.021 1.00 90.44 120 LYS A CA 1
ATOM 929 C C . LYS A 1 120 ? 25.405 5.468 -29.126 1.00 90.44 120 LYS A C 1
ATOM 931 O O . LYS A 1 120 ? 25.860 4.343 -29.316 1.00 90.44 120 LYS A O 1
ATOM 936 N N . THR A 1 121 ? 24.496 5.725 -28.192 1.00 90.19 121 THR A N 1
ATOM 937 C CA . THR A 1 121 ? 23.906 4.690 -27.333 1.00 90.19 121 THR A CA 1
ATOM 938 C C . THR A 1 121 ? 22.515 4.320 -27.838 1.00 90.19 121 THR A C 1
ATOM 940 O O . THR A 1 121 ? 21.606 5.148 -27.838 1.00 90.19 121 THR A O 1
ATOM 943 N N . THR A 1 122 ? 22.326 3.067 -28.241 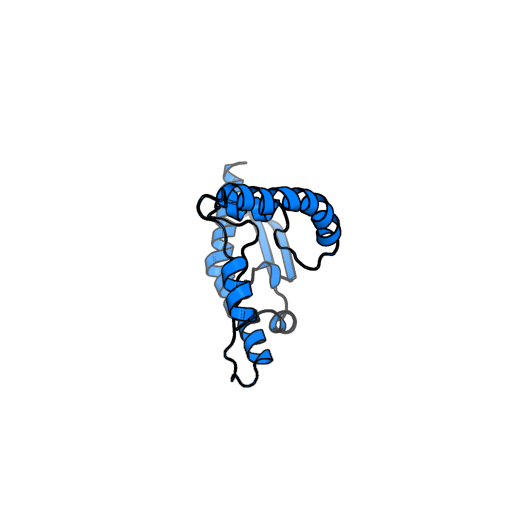1.00 93.12 122 THR A N 1
ATOM 944 C CA . THR A 1 122 ? 21.028 2.518 -28.644 1.00 93.12 122 THR A CA 1
ATOM 945 C C . THR A 1 122 ? 20.482 1.642 -27.521 1.00 93.12 122 THR A C 1
ATOM 947 O O . THR A 1 122 ? 21.115 0.669 -27.124 1.00 93.12 122 THR A O 1
ATOM 950 N N . MET A 1 123 ? 19.294 1.975 -27.012 1.00 93.31 123 MET A N 1
ATOM 951 C CA . MET A 1 123 ? 18.599 1.196 -25.982 1.00 93.31 123 MET A CA 1
ATOM 952 C C . MET A 1 123 ? 17.358 0.532 -26.581 1.00 93.31 123 MET A C 1
ATOM 954 O O . MET A 1 123 ? 16.448 1.217 -27.051 1.00 93.31 123 MET A O 1
ATOM 958 N N . ARG A 1 124 ? 17.298 -0.800 -26.551 1.00 94.94 124 ARG A N 1
ATOM 959 C CA . ARG A 1 124 ? 16.158 -1.596 -27.014 1.00 94.94 124 ARG A CA 1
ATOM 960 C C . ARG A 1 124 ? 15.417 -2.181 -25.820 1.00 94.94 124 ARG A C 1
ATOM 962 O O . ARG A 1 124 ? 15.916 -3.073 -25.145 1.00 94.94 124 ARG A O 1
ATOM 969 N N . PHE A 1 125 ? 14.200 -1.701 -25.602 1.00 95.06 125 PHE A N 1
ATOM 970 C CA . PHE A 1 125 ? 13.301 -2.206 -24.568 1.00 95.06 125 PHE A CA 1
ATOM 971 C C . PHE A 1 125 ? 12.439 -3.323 -25.160 1.00 95.06 125 PHE A C 1
ATOM 973 O O . PHE A 1 125 ? 11.632 -3.070 -26.055 1.00 95.06 125 PHE A O 1
ATOM 980 N N . SER A 1 126 ? 12.614 -4.546 -24.667 1.00 95.25 126 SER A N 1
ATOM 981 C CA . SER A 1 126 ? 11.785 -5.700 -25.024 1.00 95.25 126 SER A CA 1
ATOM 982 C C . SER A 1 126 ? 10.750 -5.910 -23.925 1.00 95.25 126 SER A C 1
ATOM 984 O O . SER A 1 126 ? 11.108 -6.027 -22.754 1.00 95.25 126 SER A O 1
ATOM 986 N N . PHE A 1 127 ? 9.469 -5.913 -24.285 1.00 95.50 127 PHE A N 1
ATOM 987 C CA . PHE A 1 127 ? 8.363 -6.082 -23.341 1.00 95.50 127 PHE A CA 1
ATOM 988 C C . PHE A 1 127 ? 7.790 -7.489 -23.425 1.00 95.50 127 PHE A C 1
ATOM 990 O O . PHE A 1 127 ? 7.713 -8.066 -24.509 1.00 95.50 127 PHE A O 1
ATOM 997 N N . LEU A 1 128 ? 7.306 -7.984 -22.287 1.00 94.75 128 LEU A N 1
ATOM 998 C CA . LEU A 1 128 ? 6.644 -9.278 -22.210 1.00 94.75 128 LEU A CA 1
ATOM 999 C C . LEU A 1 128 ? 5.404 -9.306 -23.128 1.00 94.75 128 LEU A C 1
ATOM 1001 O O . LEU A 1 128 ? 4.708 -8.293 -23.281 1.00 94.75 128 LEU A O 1
ATOM 1005 N N . PRO A 1 129 ? 5.054 -10.460 -23.717 1.00 94.56 129 PRO A N 1
ATOM 1006 C CA . PRO A 1 129 ? 3.780 -10.633 -24.400 1.00 94.56 129 PRO A CA 1
ATOM 1007 C C . PRO A 1 129 ? 2.587 -10.392 -23.464 1.00 94.56 129 PRO A C 1
ATOM 1009 O O . PRO A 1 129 ? 2.567 -10.840 -22.317 1.00 94.56 129 PRO A O 1
ATOM 1012 N N . HIS A 1 130 ? 1.523 -9.762 -23.976 1.00 93.06 130 HIS A N 1
ATOM 1013 C CA . HIS A 1 130 ? 0.315 -9.467 -23.188 1.00 93.06 130 HIS A CA 1
ATOM 1014 C C . HIS A 1 130 ? -0.311 -10.718 -22.549 1.00 93.06 130 HIS A C 1
ATOM 1016 O O . HIS A 1 130 ? -0.906 -10.637 -21.479 1.00 93.06 130 HIS A O 1
ATOM 1022 N N . SER A 1 131 ? -0.157 -11.895 -23.159 1.00 93.25 131 SER A N 1
ATOM 1023 C CA . SER A 1 131 ? -0.644 -13.165 -22.612 1.00 93.25 131 SER A CA 1
ATOM 1024 C C . SER A 1 131 ? -0.059 -13.521 -21.244 1.00 93.25 131 SER A C 1
ATOM 1026 O O . SER A 1 131 ? -0.760 -14.168 -20.468 1.00 93.25 131 SER A O 1
ATOM 1028 N N . GLN A 1 132 ? 1.168 -13.091 -20.944 1.00 91.38 132 GLN A N 1
ATOM 1029 C CA . GLN A 1 132 ? 1.882 -13.469 -19.725 1.00 91.38 132 GLN A CA 1
ATOM 1030 C C . GLN A 1 132 ? 1.465 -12.623 -18.523 1.00 91.38 132 GLN A C 1
ATOM 1032 O O . GLN A 1 132 ? 1.318 -13.142 -17.420 1.00 91.38 132 GLN A O 1
ATOM 1037 N N . TYR A 1 133 ? 1.193 -11.335 -18.733 1.00 90.94 133 TYR A N 1
ATOM 1038 C CA . TYR A 1 133 ? 0.890 -10.417 -17.635 1.00 90.94 133 TYR A CA 1
ATOM 1039 C C . TYR A 1 133 ? -0.593 -10.020 -17.541 1.00 90.94 133 TYR A C 1
ATOM 1041 O O . TYR A 1 133 ? -1.022 -9.471 -16.521 1.00 90.94 133 TYR A O 1
ATOM 1049 N N . LYS A 1 134 ? -1.425 -10.354 -18.544 1.00 89.38 134 LYS A N 1
ATOM 1050 C CA . LYS A 1 134 ? -2.881 -10.084 -18.542 1.00 89.38 134 LYS A CA 1
ATOM 1051 C C . LYS A 1 134 ? -3.650 -10.756 -17.411 1.00 89.38 134 LYS A C 1
ATOM 1053 O O . LYS A 1 134 ? -4.839 -10.494 -17.282 1.00 89.38 134 LYS A O 1
ATOM 1058 N N . THR A 1 135 ? -3.065 -11.688 -16.667 1.00 87.06 135 THR A N 1
ATOM 1059 C CA . THR A 1 135 ? -3.742 -12.314 -15.522 1.00 87.06 135 THR A CA 1
ATOM 1060 C C . THR A 1 135 ? -3.604 -11.435 -14.285 1.00 87.06 135 THR A C 1
ATOM 1062 O O . THR A 1 135 ? -4.557 -11.278 -13.531 1.00 87.06 135 THR A O 1
ATOM 1065 N N . GLN A 1 136 ? -2.447 -10.794 -14.115 1.00 85.44 136 GLN A N 1
ATOM 1066 C CA . GLN A 1 136 ? -2.119 -10.016 -12.921 1.00 85.44 136 GLN A CA 1
ATOM 1067 C C . GLN A 1 136 ? -2.423 -8.524 -13.088 1.00 85.44 136 GLN A C 1
ATOM 1069 O O . GLN A 1 136 ? -2.864 -7.872 -12.142 1.00 85.44 136 GLN A O 1
ATOM 1074 N N . TYR A 1 137 ? -2.259 -7.990 -14.299 1.00 90.94 137 TYR A N 1
ATOM 1075 C CA . TYR A 1 137 ? -2.403 -6.564 -14.581 1.00 90.94 137 TYR A CA 1
ATOM 1076 C C . TYR A 1 137 ? -3.467 -6.313 -15.649 1.00 90.94 137 TYR A C 1
ATOM 1078 O O . TYR A 1 137 ? -3.750 -7.165 -16.492 1.00 90.94 137 TYR A O 1
ATOM 1086 N N . ILE A 1 138 ? -4.113 -5.148 -15.598 1.00 90.81 138 ILE A N 1
ATOM 1087 C CA . ILE A 1 138 ? -5.158 -4.746 -16.561 1.00 90.81 138 ILE A CA 1
ATOM 1088 C C . ILE A 1 138 ? -4.613 -3.907 -17.734 1.00 90.81 138 ILE A C 1
ATOM 1090 O O . ILE A 1 138 ? -5.358 -3.536 -18.641 1.00 90.81 138 ILE A O 1
ATOM 1094 N N . VAL A 1 139 ? -3.322 -3.579 -17.703 1.00 92.69 139 VAL A N 1
ATOM 1095 C CA . VAL A 1 139 ? -2.679 -2.647 -18.636 1.00 92.69 139 VAL A CA 1
ATOM 1096 C C . VAL A 1 139 ? -2.583 -3.259 -20.034 1.00 92.69 139 VAL A C 1
ATOM 1098 O O . VAL A 1 139 ? -2.259 -4.430 -20.182 1.00 92.69 139 VAL A O 1
ATOM 1101 N N . LYS A 1 140 ? -2.848 -2.459 -21.072 1.00 93.62 140 LYS A N 1
ATOM 1102 C CA . LYS A 1 140 ? -2.686 -2.861 -22.481 1.00 93.62 140 LYS A CA 1
ATOM 1103 C C . LYS A 1 140 ? -1.341 -2.385 -23.052 1.00 93.62 140 LYS A C 1
ATOM 1105 O O . LYS A 1 140 ? -0.889 -1.308 -22.660 1.00 93.62 140 LYS A O 1
ATOM 1110 N N . PRO A 1 141 ? -0.768 -3.058 -24.071 1.00 94.06 141 PRO A N 1
ATOM 1111 C CA . PRO A 1 141 ? 0.484 -2.632 -24.711 1.00 94.06 141 PRO A CA 1
ATOM 1112 C C . PRO A 1 141 ? 0.499 -1.160 -25.153 1.00 94.06 141 PRO A C 1
ATOM 1114 O O . PRO A 1 141 ? 1.446 -0.433 -24.869 1.00 94.06 141 PRO A O 1
ATOM 1117 N N . ALA A 1 142 ? -0.594 -0.668 -25.747 1.00 95.06 142 ALA A N 1
ATOM 1118 C CA . ALA A 1 142 ? -0.716 0.736 -26.151 1.00 95.06 142 ALA A CA 1
ATOM 1119 C C . ALA A 1 142 ? -0.575 1.729 -24.977 1.00 95.06 142 ALA A C 1
ATOM 1121 O O . ALA A 1 142 ? -0.036 2.823 -25.142 1.00 95.06 142 ALA A O 1
ATOM 1122 N N . GLN A 1 143 ? -1.040 1.357 -23.779 1.00 94.31 143 GLN A N 1
ATOM 1123 C CA . GLN A 1 143 ? -0.897 2.187 -22.580 1.00 94.31 143 GLN A CA 1
ATOM 1124 C C . GLN A 1 143 ? 0.547 2.194 -22.073 1.00 94.31 143 GLN A C 1
ATOM 1126 O O . GLN A 1 143 ? 1.018 3.247 -21.647 1.00 94.31 143 GLN A O 1
ATOM 1131 N N . ILE A 1 144 ? 1.248 1.058 -22.169 1.00 94.75 144 ILE A N 1
ATOM 1132 C CA . ILE A 1 144 ? 2.670 0.941 -21.817 1.00 94.75 144 ILE A CA 1
ATOM 1133 C C . ILE A 1 144 ? 3.488 1.874 -22.709 1.00 94.75 144 ILE A C 1
ATOM 1135 O O . ILE A 1 144 ? 4.188 2.741 -22.197 1.00 94.75 144 ILE A O 1
ATOM 1139 N N . ILE A 1 145 ? 3.322 1.785 -24.032 1.00 94.75 145 ILE A N 1
ATOM 1140 C CA . ILE A 1 145 ? 4.047 2.640 -24.984 1.00 94.75 145 ILE A CA 1
ATOM 1141 C C . ILE A 1 145 ? 3.746 4.125 -24.746 1.00 94.75 145 ILE A C 1
ATOM 1143 O O . ILE A 1 145 ? 4.661 4.946 -24.684 1.00 94.75 145 ILE A O 1
ATOM 1147 N N . LYS A 1 146 ? 2.476 4.481 -24.516 1.00 96.25 146 LYS A N 1
ATOM 1148 C CA . LYS A 1 146 ? 2.088 5.859 -24.182 1.00 96.25 146 LYS A CA 1
ATOM 1149 C C . LYS A 1 146 ? 2.754 6.352 -22.892 1.00 96.25 146 LYS A C 1
ATOM 1151 O O . LYS A 1 146 ? 3.154 7.513 -22.821 1.00 96.25 146 LYS A O 1
ATOM 1156 N N . HIS A 1 147 ? 2.863 5.500 -21.873 1.00 95.56 147 HIS A N 1
ATOM 1157 C CA . HIS A 1 147 ? 3.537 5.835 -20.619 1.00 95.56 147 HIS A CA 1
ATOM 1158 C C . HIS A 1 147 ? 5.053 5.979 -20.807 1.00 95.56 147 HIS A C 1
ATOM 1160 O O . HIS A 1 147 ? 5.637 6.939 -20.298 1.00 95.56 147 HIS A O 1
ATOM 1166 N N . MET A 1 148 ? 5.662 5.080 -21.588 1.00 95.69 148 MET A N 1
ATOM 1167 C CA . MET A 1 148 ? 7.081 5.129 -21.940 1.00 95.69 148 MET A CA 1
ATOM 1168 C C . MET A 1 148 ? 7.434 6.467 -22.594 1.00 95.69 148 MET A C 1
ATOM 1170 O O . MET A 1 148 ? 8.324 7.176 -22.128 1.00 95.69 148 MET A O 1
ATOM 1174 N N . GLN A 1 149 ? 6.658 6.853 -23.611 1.00 94.75 149 GLN A N 1
ATOM 1175 C CA . GLN A 1 149 ? 6.847 8.098 -24.350 1.00 94.75 149 GLN A CA 1
ATOM 1176 C C . GLN A 1 149 ? 6.642 9.346 -23.482 1.00 94.75 149 GLN A C 1
ATOM 1178 O O . GLN A 1 149 ? 7.440 10.275 -2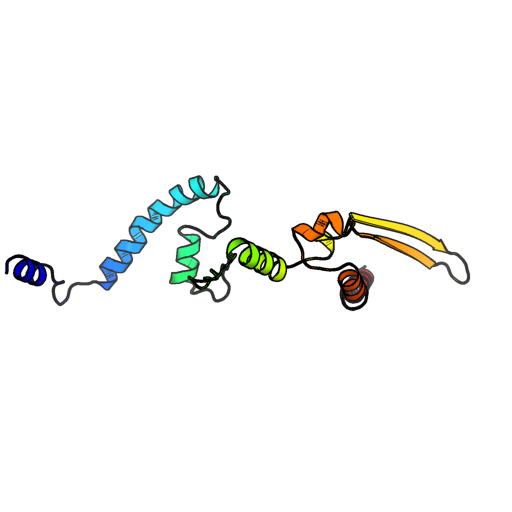3.542 1.00 94.75 149 GLN A O 1
ATOM 1183 N N . LYS A 1 150 ? 5.558 9.402 -22.697 1.00 95.00 150 LYS A N 1
ATOM 1184 C CA . LYS A 1 150 ? 5.174 10.639 -21.996 1.00 95.00 150 LYS A CA 1
ATOM 1185 C C . LYS A 1 150 ? 5.908 10.866 -20.681 1.00 95.00 150 LYS A C 1
ATOM 1187 O O . LYS A 1 150 ? 6.100 12.019 -20.301 1.00 95.00 150 LYS A O 1
ATOM 1192 N N . LYS A 1 151 ? 6.250 9.800 -19.957 1.00 95.69 151 LYS A N 1
ATOM 1193 C CA . LYS A 1 151 ? 6.763 9.908 -18.587 1.00 95.69 151 LYS A CA 1
ATOM 1194 C C . LYS A 1 151 ? 8.135 9.266 -18.430 1.00 95.69 151 LYS A C 1
ATOM 1196 O O . LYS A 1 151 ? 9.070 9.963 -18.051 1.00 95.69 151 LYS A O 1
ATOM 1201 N N . PHE A 1 152 ? 8.269 7.988 -18.781 1.00 95.38 152 PHE A N 1
ATOM 1202 C CA . PHE A 1 152 ? 9.495 7.231 -18.510 1.00 95.38 152 PHE A CA 1
ATOM 1203 C C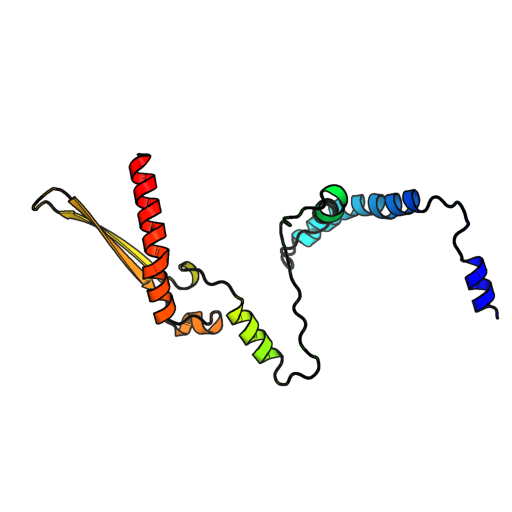 . PHE A 1 152 ? 10.726 7.842 -19.183 1.00 95.38 152 PHE A C 1
ATOM 1205 O O . PHE A 1 152 ? 11.707 8.130 -18.5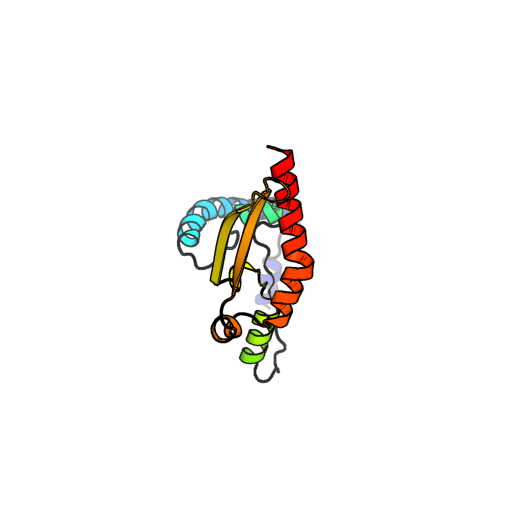06 1.00 95.38 152 PHE A O 1
ATOM 1212 N N . PHE A 1 153 ? 10.678 8.102 -20.496 1.00 94.69 153 PHE A N 1
ATOM 1213 C CA . PHE A 1 153 ? 11.839 8.656 -21.198 1.00 94.69 153 PHE A CA 1
ATOM 1214 C C . PHE A 1 153 ? 12.199 10.062 -20.714 1.00 94.69 153 PHE A C 1
ATOM 1216 O O . PHE A 1 153 ? 13.379 10.376 -20.582 1.00 94.69 153 PHE A O 1
ATOM 1223 N N . ASN A 1 154 ? 11.208 10.884 -20.364 1.00 94.50 154 ASN A N 1
ATOM 1224 C CA . ASN A 1 154 ? 11.456 12.207 -19.791 1.00 94.50 154 ASN A CA 1
ATOM 1225 C C . ASN A 1 154 ? 12.210 12.116 -18.454 1.00 94.50 154 ASN A C 1
ATOM 1227 O O . ASN A 1 154 ? 13.198 12.825 -18.250 1.00 94.50 154 ASN A O 1
ATOM 1231 N N . GLU A 1 155 ? 11.789 11.214 -17.565 1.00 95.12 155 GLU A N 1
ATOM 1232 C CA . GLU A 1 155 ? 12.457 10.966 -16.281 1.00 95.12 155 GLU A CA 1
ATOM 1233 C C . GLU A 1 155 ? 13.852 10.343 -16.468 1.00 95.12 155 GLU A C 1
ATOM 1235 O O . GLU A 1 155 ? 14.815 10.767 -15.820 1.00 95.12 155 GLU A O 1
ATOM 1240 N N . MET A 1 156 ? 13.994 9.406 -17.410 1.00 93.38 156 MET A N 1
ATOM 1241 C CA . MET A 1 156 ? 15.259 8.755 -17.754 1.00 93.38 156 MET A CA 1
ATOM 1242 C C . MET A 1 156 ? 16.284 9.766 -18.284 1.00 93.38 156 MET A C 1
ATOM 1244 O O . MET A 1 156 ? 17.369 9.897 -17.722 1.00 93.38 156 MET A O 1
ATOM 1248 N N . PHE A 1 157 ? 15.936 10.550 -19.310 1.00 92.62 157 PHE A N 1
ATOM 1249 C CA . PHE A 1 157 ? 16.835 11.560 -19.879 1.00 92.62 157 PHE A CA 1
ATOM 1250 C C . PHE A 1 157 ? 17.136 12.702 -18.906 1.00 92.62 157 PHE A C 1
ATOM 1252 O O . PHE A 1 157 ? 18.211 13.298 -18.963 1.00 92.62 157 PHE A O 1
ATOM 1259 N N . SER A 1 158 ? 16.203 13.040 -18.012 1.00 94.25 158 SER A N 1
ATOM 1260 C CA . SER A 1 158 ? 16.472 13.968 -16.909 1.00 94.25 158 SER A CA 1
ATOM 1261 C C . SER A 1 158 ? 17.539 13.403 -15.964 1.00 94.25 158 SER A C 1
ATOM 1263 O O . SER A 1 158 ? 18.470 14.114 -15.593 1.00 94.25 158 SER A O 1
ATOM 1265 N N . THR A 1 159 ? 17.444 12.122 -15.610 1.00 94.12 159 THR A N 1
ATOM 1266 C CA . THR A 1 159 ? 18.406 11.451 -14.721 1.00 94.12 159 THR A CA 1
ATOM 1267 C C . THR A 1 159 ? 19.790 11.326 -15.358 1.00 94.12 159 THR A C 1
ATOM 1269 O O . THR A 1 159 ? 20.776 11.688 -14.720 1.00 94.12 159 THR A O 1
ATOM 1272 N N . ILE A 1 160 ? 19.866 10.934 -16.635 1.00 91.25 160 ILE A N 1
ATOM 1273 C CA . ILE A 1 160 ? 21.129 10.868 -17.390 1.00 91.25 160 ILE A CA 1
ATOM 1274 C C . ILE A 1 160 ? 21.814 12.241 -17.413 1.00 91.25 160 ILE A C 1
ATOM 1276 O O . ILE A 1 160 ? 22.998 12.352 -17.106 1.00 91.25 160 ILE A O 1
ATOM 1280 N N . ARG A 1 161 ? 21.061 13.314 -17.697 1.00 91.44 161 ARG A N 1
ATOM 1281 C CA . ARG A 1 161 ? 21.597 14.686 -17.683 1.00 91.44 161 ARG A CA 1
ATOM 1282 C C . ARG A 1 161 ? 22.083 15.129 -16.305 1.00 91.44 161 ARG A C 1
ATOM 1284 O O . ARG A 1 161 ? 23.018 15.917 -16.233 1.00 91.44 161 ARG A O 1
ATOM 1291 N N . LYS A 1 162 ? 21.449 14.671 -15.222 1.00 93.00 162 LYS A N 1
ATOM 1292 C CA . LYS A 1 162 ? 21.914 14.958 -13.857 1.00 93.00 162 LYS A CA 1
ATOM 1293 C C . LYS A 1 162 ? 23.242 14.257 -13.572 1.00 93.00 162 LYS A C 1
ATOM 1295 O O . LYS A 1 162 ? 24.167 14.926 -13.136 1.00 93.00 162 LYS A O 1
ATOM 1300 N N . GLN A 1 163 ? 23.361 12.966 -13.886 1.00 89.69 163 GLN A N 1
ATOM 1301 C CA . GLN A 1 163 ? 24.610 12.214 -13.697 1.00 89.69 163 GLN A CA 1
ATOM 1302 C C . GLN A 1 163 ? 25.769 12.775 -14.528 1.00 89.69 163 GLN A C 1
ATOM 1304 O O . GLN A 1 163 ? 26.866 12.934 -14.004 1.00 89.69 163 GLN A O 1
ATOM 1309 N N . ALA A 1 164 ? 25.510 13.161 -15.779 1.00 84.25 164 ALA A N 1
ATOM 1310 C CA . ALA A 1 164 ? 26.518 13.759 -16.654 1.00 84.25 164 ALA A CA 1
ATOM 1311 C C . ALA A 1 164 ? 27.009 15.148 -16.199 1.00 84.25 164 ALA A C 1
ATOM 1313 O O . ALA A 1 164 ? 28.013 15.619 -16.707 1.00 84.25 164 ALA A O 1
ATOM 1314 N N . LYS A 1 165 ? 26.299 15.827 -15.284 1.00 77.62 165 LYS A N 1
ATOM 1315 C CA . LYS A 1 165 ? 26.736 17.103 -14.679 1.00 77.62 165 LYS A CA 1
ATOM 1316 C C . LYS A 1 165 ? 27.514 16.921 -13.377 1.00 77.62 165 LYS A C 1
ATOM 1318 O O . LYS A 1 165 ? 28.133 17.866 -12.906 1.00 77.62 165 LYS A O 1
ATOM 1323 N N . THR A 1 166 ? 27.364 15.767 -12.733 1.00 69.38 166 THR A N 1
ATOM 1324 C CA . THR A 1 166 ? 28.037 15.429 -11.468 1.00 69.38 166 THR A CA 1
ATOM 1325 C C . THR A 1 166 ? 29.379 14.731 -11.708 1.00 69.38 166 THR A C 1
ATOM 1327 O O . THR A 1 166 ? 30.181 14.641 -10.785 1.00 69.38 166 THR A O 1
ATOM 1330 N N . THR A 1 167 ? 29.601 14.251 -12.933 1.00 51.41 167 THR A N 1
ATOM 1331 C CA . THR A 1 167 ? 30.856 13.657 -13.416 1.00 51.41 167 THR A CA 1
ATOM 1332 C C . THR A 1 167 ? 31.599 14.693 -14.242 1.00 51.41 167 THR A C 1
ATOM 1334 O O . THR A 1 167 ? 32.839 14.753 -14.125 1.00 51.41 167 THR A O 1
#

Radius of gyration: 28.92 Å; chains: 1; bounding box: 67×34×82 Å

pLDDT: mean 86.9, std 12.09, range [45.31, 96.62]

InterPro domains:
  IPR007081 RNA polymerase Rpb1, domain 5 [PF04998] (11-130)
  IPR045867 DNA-directed RNA polymerase, subunit beta-prime [PTHR19376] (13-144)

Organism: NCBI:txid2807638

Foldseek 3Di:
DVVVVVVVVPDDDPPPPVVVVVCCVCPVVLVVQVVVCVVVVVVVPDPADDGPRVVCCVPVVVDPDDPDDDDDDDDDPPDPPVVVVVQVVQQVPDDDDLVNFWDDKDWDWDFDPPPHGDTDIDIDTHTDPCVVCVNRHVDDPVNSVVCCVPPVVVVVVVVVVVVVVVD

Sequence (167 aa):
EIMSAKFLESMAAPGEPVGLLAAQSIGEPSTQMTLNTFHFAGRGDMNVTLGIPRLREILMTASAKLKTPNMDIPFYQNLPDLNKKAEKLRRKMNRVTVSDVLEKIDVSCEIVIHPHRELKTTMRFSFLPHSQYKTQYIVKPAQIIKHMQKKFFNEMFSTIRKQAKTT

Secondary structure (DSSP, 8-state):
-HHHHHHHHTSPPTT--HHHHHHHHHHHHHHHHHHHHHHHHTSTT--S--HHHHHIIIIIS--SS-SS-----PPPTT-TTHHHHHHHHHHHHS---GGGGEEEEEEEEEEE-SSS-EEEEEEEEEEPPHHHHTTT----HHHHHHHIIIIIHHHHHHHHHHHHHH-